Protein AF-A0A358XT37-F1 (afdb_monomer)

Foldseek 3Di:
DPPPLVPDPVSVVQVPDPPHDDDPPCPQVDPVSVVVVVVVVVVVVVVVVVD

Sequence (51 aa):
KFPKLAGQSWYADLIRRDNVILSPHVAGWTFESYYKLSEVAADKIIAFLAS

Solvent-accessible surface area (backbone atoms only — not comparable to full-atom values): 3371 Å² total; per-residue (Å²): 127,79,77,63,58,88,78,37,77,64,49,66,52,49,73,72,36,91,91,52,87,87,74,90,82,53,93,64,79,44,76,69,46,53,49,53,54,50,50,58,50,48,53,54,51,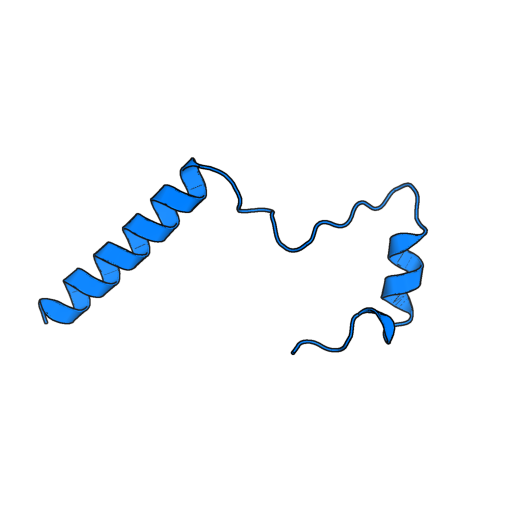51,55,63,74,74,108

Secondary structure (DSSP, 8-state):
----GGG-HHHHHHHT-TT----SS-TT-SHHHHHHHHHHHHHHHHHHH--

pLDDT: mean 92.36, std 10.08, range [49.16, 98.62]

Radius of gyration: 18.29 Å; Cα contacts (8 Å, |Δi|>4): 11; chains: 1; bounding box: 34×28×43 Å

Structure (mmCIF, N/CA/C/O backbone):
data_AF-A0A358XT37-F1
#
_entry.id   AF-A0A358XT37-F1
#
loop_
_atom_site.group_PDB
_atom_site.id
_atom_site.type_symbol
_atom_site.label_atom_id
_atom_site.label_alt_id
_atom_site.label_comp_id
_atom_site.label_asym_id
_atom_site.label_entity_id
_atom_site.label_seq_id
_atom_site.pdbx_PDB_ins_code
_atom_site.Cartn_x
_atom_site.Cartn_y
_atom_site.Cartn_z
_atom_site.occupancy
_atom_site.B_iso_or_equiv
_atom_site.auth_seq_id
_atom_site.auth_comp_id
_atom_site.auth_asym_id
_atom_site.auth_atom_id
_atom_site.pdbx_PDB_model_num
ATOM 1 N N . LYS A 1 1 ? 10.209 -15.887 4.980 1.00 49.16 1 LYS A N 1
ATOM 2 C CA . LYS A 1 1 ? 10.417 -14.587 4.288 1.00 49.16 1 LYS A CA 1
ATOM 3 C C . LYS A 1 1 ? 10.136 -14.845 2.814 1.00 49.16 1 LYS A C 1
ATOM 5 O O . LYS A 1 1 ? 10.583 -15.894 2.366 1.00 49.16 1 LYS A O 1
ATOM 10 N N . PHE A 1 2 ? 9.358 -13.997 2.128 1.00 53.62 2 PHE A N 1
ATOM 11 C CA . PHE A 1 2 ? 9.081 -14.076 0.678 1.00 53.62 2 PHE A CA 1
ATOM 12 C C . PHE A 1 2 ? 10.304 -14.584 -0.109 1.00 53.62 2 PHE A C 1
ATOM 14 O O . PHE A 1 2 ? 11.423 -14.289 0.333 1.00 53.62 2 PHE A O 1
ATOM 21 N N . PRO A 1 3 ? 10.133 -15.351 -1.209 1.00 69.38 3 PRO A N 1
ATOM 22 C CA . PRO A 1 3 ? 11.265 -15.924 -1.939 1.00 69.38 3 PRO A CA 1
ATOM 23 C C . PRO A 1 3 ? 12.351 -14.864 -2.126 1.00 69.38 3 PRO A C 1
ATOM 25 O O . PRO A 1 3 ? 12.036 -13.716 -2.444 1.00 69.38 3 PRO A O 1
ATOM 28 N N . LYS A 1 4 ? 13.617 -15.220 -1.851 1.00 85.44 4 LYS A N 1
ATOM 29 C CA . LYS A 1 4 ? 14.740 -14.282 -1.989 1.00 85.44 4 LYS A CA 1
ATOM 30 C C . LYS A 1 4 ? 14.663 -13.704 -3.400 1.00 85.44 4 LYS A C 1
ATOM 32 O O . LYS A 1 4 ? 14.868 -14.446 -4.354 1.00 85.44 4 LYS A O 1
ATOM 37 N N . LEU A 1 5 ? 14.348 -12.413 -3.520 1.00 85.12 5 LEU A N 1
ATOM 38 C CA . LEU A 1 5 ? 14.117 -11.749 -4.809 1.00 85.12 5 LEU A CA 1
ATOM 39 C C . LEU A 1 5 ? 15.297 -11.964 -5.771 1.00 85.12 5 LEU A C 1
ATOM 41 O O . LEU A 1 5 ? 15.099 -12.183 -6.957 1.00 85.12 5 LEU A O 1
ATOM 45 N N . ALA A 1 6 ? 16.517 -12.039 -5.231 1.00 80.12 6 ALA A N 1
ATOM 46 C CA . ALA A 1 6 ? 17.737 -12.355 -5.974 1.00 80.12 6 ALA A CA 1
ATOM 47 C C . ALA A 1 6 ? 17.731 -13.722 -6.694 1.00 80.12 6 ALA A C 1
ATOM 49 O O . ALA A 1 6 ? 18.480 -1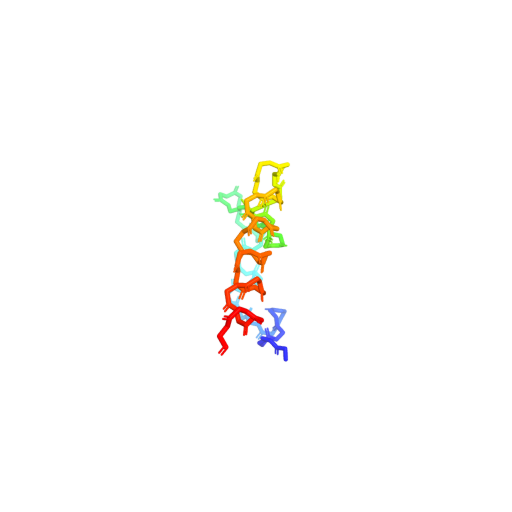3.903 -7.645 1.00 80.12 6 ALA A O 1
ATOM 50 N N . GLY A 1 7 ? 16.915 -14.685 -6.256 1.00 86.25 7 GLY A N 1
ATOM 51 C CA . GLY A 1 7 ? 16.774 -15.997 -6.900 1.00 86.25 7 GLY A CA 1
ATOM 52 C C . GLY A 1 7 ? 15.739 -16.028 -8.025 1.00 86.25 7 GLY A C 1
ATOM 53 O O . GLY A 1 7 ? 15.502 -17.084 -8.602 1.00 86.25 7 GLY A O 1
ATOM 54 N N . GLN A 1 8 ? 15.085 -14.903 -8.311 1.00 90.06 8 GLN A N 1
ATOM 55 C CA . GLN A 1 8 ? 14.055 -14.802 -9.333 1.00 90.06 8 GLN A CA 1
ATOM 56 C C . GLN A 1 8 ? 14.641 -14.193 -10.609 1.00 90.06 8 GLN A C 1
ATOM 58 O O . GLN A 1 8 ? 15.144 -13.070 -10.590 1.00 90.06 8 GLN A O 1
ATOM 63 N N . SER A 1 9 ? 14.545 -14.908 -11.733 1.00 88.88 9 SER A N 1
ATOM 64 C CA . SER A 1 9 ? 15.094 -14.467 -13.027 1.00 88.88 9 SER A CA 1
ATOM 65 C C .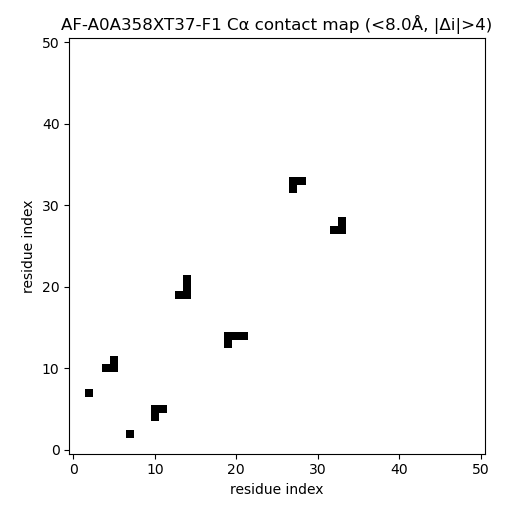 SER A 1 9 ? 14.531 -13.116 -13.486 1.00 88.88 9 SER A C 1
ATOM 67 O O . SER A 1 9 ? 15.263 -12.293 -14.033 1.00 88.88 9 SER A O 1
ATOM 69 N N . TRP A 1 10 ? 13.254 -12.854 -13.198 1.00 92.81 10 TRP A N 1
ATOM 70 C CA . TRP A 1 10 ? 12.579 -11.600 -13.531 1.00 92.81 10 TRP A CA 1
ATOM 71 C C . TRP A 1 10 ? 13.066 -10.408 -12.698 1.00 92.81 10 TRP A C 1
ATOM 73 O O . TRP A 1 10 ? 13.021 -9.278 -13.171 1.00 92.81 10 TRP A O 1
ATOM 83 N N . TYR A 1 11 ? 13.548 -10.620 -11.471 1.00 93.31 11 TYR A N 1
ATOM 84 C CA . TYR A 1 11 ? 13.914 -9.514 -10.582 1.00 93.31 11 TYR A CA 1
ATOM 85 C C . TYR A 1 11 ? 15.171 -8.796 -11.076 1.00 93.31 11 TYR A C 1
ATOM 87 O O . TYR A 1 11 ? 15.200 -7.570 -11.160 1.00 93.31 11 TYR A O 1
ATOM 95 N N . ALA A 1 12 ? 16.182 -9.569 -11.481 1.00 91.12 12 ALA A N 1
ATOM 96 C CA . ALA A 1 12 ? 17.391 -9.031 -12.096 1.00 91.12 12 ALA A CA 1
ATOM 97 C C . ALA A 1 12 ? 17.097 -8.320 -13.425 1.00 91.12 12 ALA A C 1
ATOM 99 O O . ALA A 1 12 ? 17.780 -7.358 -13.765 1.00 91.12 12 ALA A O 1
ATOM 100 N N . ASP A 1 13 ? 16.090 -8.782 -14.170 1.00 94.81 13 ASP A N 1
ATOM 101 C CA . ASP A 1 13 ? 15.654 -8.122 -15.396 1.00 94.81 13 ASP A CA 1
ATOM 102 C C . ASP A 1 13 ? 15.018 -6.756 -15.121 1.00 94.81 13 ASP A C 1
ATOM 104 O O . ASP A 1 13 ? 15.429 -5.766 -15.718 1.00 94.81 13 ASP A O 1
ATOM 108 N N . LEU A 1 14 ? 14.092 -6.675 -14.161 1.00 95.00 14 LEU A N 1
ATOM 109 C CA . LEU A 1 14 ? 13.434 -5.419 -13.789 1.00 95.00 14 LEU A CA 1
ATOM 110 C C . LEU A 1 14 ? 14.415 -4.357 -13.281 1.00 95.00 14 LEU A C 1
ATOM 112 O O . LEU A 1 14 ? 14.258 -3.192 -13.626 1.00 95.00 14 LEU A O 1
ATOM 116 N N . ILE A 1 15 ? 15.436 -4.744 -12.507 1.00 93.50 15 ILE A N 1
ATOM 117 C CA . ILE A 1 15 ? 16.453 -3.810 -11.984 1.00 93.50 15 ILE A CA 1
ATOM 118 C C . ILE A 1 15 ? 17.240 -3.117 -13.107 1.00 93.50 15 ILE A C 1
ATOM 120 O O . ILE A 1 15 ? 17.689 -1.991 -12.925 1.00 93.50 15 ILE A O 1
ATOM 124 N N . ARG A 1 16 ? 17.439 -3.778 -14.253 1.00 94.69 16 ARG A N 1
ATOM 125 C CA . ARG A 1 16 ? 18.262 -3.255 -15.358 1.00 94.69 16 ARG A CA 1
ATOM 126 C C . ARG A 1 16 ? 17.506 -2.344 -16.326 1.00 94.69 16 ARG A C 1
ATOM 128 O O . ARG A 1 16 ? 18.119 -1.839 -17.259 1.00 94.69 16 ARG A O 1
ATOM 135 N N . ARG A 1 17 ? 16.189 -2.197 -16.182 1.00 97.31 17 ARG A N 1
ATOM 136 C CA . ARG A 1 17 ? 15.362 -1.446 -17.131 1.00 97.31 17 ARG A CA 1
ATOM 137 C C . ARG A 1 17 ? 15.314 0.033 -16.751 1.00 97.31 17 ARG A C 1
ATOM 139 O O . ARG A 1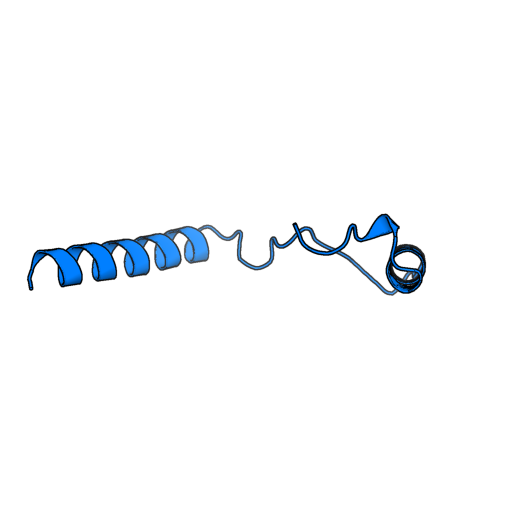 17 ? 14.846 0.365 -15.669 1.00 97.31 17 ARG A O 1
ATOM 146 N N . ASP A 1 18 ? 15.681 0.912 -17.681 1.00 97.81 18 ASP A N 1
ATOM 147 C CA . ASP A 1 18 ? 15.684 2.371 -17.462 1.00 97.81 18 ASP A CA 1
ATOM 148 C C . ASP A 1 18 ? 14.290 2.955 -17.176 1.00 97.81 18 ASP A C 1
ATOM 150 O O . ASP A 1 18 ? 14.154 4.010 -16.563 1.00 97.81 18 ASP A O 1
ATOM 154 N N . ASN A 1 19 ? 13.232 2.265 -17.609 1.00 97.94 19 ASN A N 1
ATOM 155 C CA . ASN A 1 19 ? 11.844 2.659 -17.378 1.00 97.94 19 ASN A CA 1
ATOM 156 C C . ASN A 1 19 ? 11.223 2.022 -16.121 1.00 97.94 19 ASN A C 1
ATOM 158 O O . ASN A 1 19 ? 10.000 2.034 -15.974 1.00 97.94 19 ASN A O 1
ATOM 162 N N . VAL A 1 20 ? 12.035 1.441 -15.233 1.00 97.25 20 VAL A N 1
ATOM 163 C CA . VAL A 1 20 ? 11.579 0.804 -13.993 1.00 97.25 20 VAL A CA 1
ATOM 164 C C . VAL A 1 20 ? 12.267 1.436 -12.787 1.00 97.25 20 VAL A C 1
ATOM 166 O O . VAL A 1 20 ? 13.487 1.525 -12.718 1.00 97.25 20 VAL A O 1
ATOM 169 N N . ILE A 1 21 ? 11.468 1.818 -11.787 1.00 95.56 21 ILE A N 1
ATOM 170 C CA . ILE A 1 21 ? 11.948 2.271 -10.477 1.00 95.56 21 ILE A CA 1
ATOM 171 C C . ILE A 1 21 ? 11.354 1.357 -9.405 1.00 95.56 21 ILE A C 1
ATOM 173 O O . ILE A 1 21 ? 10.140 1.170 -9.332 1.00 95.56 21 ILE A O 1
ATOM 177 N N . LEU A 1 22 ? 12.216 0.794 -8.559 1.00 93.50 22 LEU A N 1
ATOM 178 C CA . LEU A 1 22 ? 11.832 -0.056 -7.433 1.00 93.50 22 LEU A CA 1
ATOM 179 C C . LEU A 1 22 ? 11.993 0.719 -6.124 1.00 93.50 22 LEU A C 1
ATOM 181 O O . LEU A 1 22 ? 12.953 1.464 -5.950 1.00 93.50 22 LEU A O 1
ATOM 185 N N . SER A 1 23 ? 11.079 0.509 -5.178 1.00 94.00 23 SER A N 1
ATOM 186 C CA . SER A 1 23 ? 11.178 1.073 -3.831 1.00 94.00 23 SER A CA 1
ATOM 187 C C . SER A 1 23 ? 10.898 -0.009 -2.780 1.00 94.00 23 SER A C 1
ATOM 189 O O . SER A 1 23 ? 10.071 -0.896 -3.020 1.00 94.00 23 SER A O 1
ATOM 191 N N . PRO A 1 24 ? 11.581 0.004 -1.621 1.00 91.38 24 PRO A N 1
ATOM 192 C CA . PRO A 1 24 ? 11.479 -1.068 -0.633 1.00 91.38 24 PRO A CA 1
ATOM 193 C C . PRO A 1 24 ? 10.214 -0.937 0.235 1.00 91.38 24 PRO A C 1
ATOM 195 O O . PRO A 1 24 ? 10.303 -0.700 1.433 1.00 91.38 24 PRO A O 1
ATOM 198 N N . HIS A 1 25 ? 9.029 -1.101 -0.367 1.00 90.88 25 HIS A N 1
ATOM 199 C CA . HIS A 1 25 ? 7.722 -1.040 0.311 1.00 90.88 25 HIS A CA 1
ATOM 200 C C . HIS A 1 25 ? 7.532 0.239 1.157 1.00 90.88 25 HIS A C 1
ATOM 202 O O . HIS A 1 25 ? 7.147 0.200 2.325 1.00 90.88 25 HIS A O 1
ATOM 208 N N . VAL A 1 26 ? 7.811 1.390 0.542 1.00 94.56 26 VAL A N 1
ATOM 209 C CA . VAL A 1 26 ? 7.768 2.715 1.196 1.00 94.56 26 VAL A CA 1
ATOM 210 C C . VAL A 1 26 ? 6.585 3.574 0.748 1.00 94.56 26 VAL A C 1
ATOM 212 O O . VAL A 1 26 ? 6.485 4.732 1.134 1.00 94.56 26 VAL A O 1
ATOM 215 N N . ALA A 1 27 ? 5.665 3.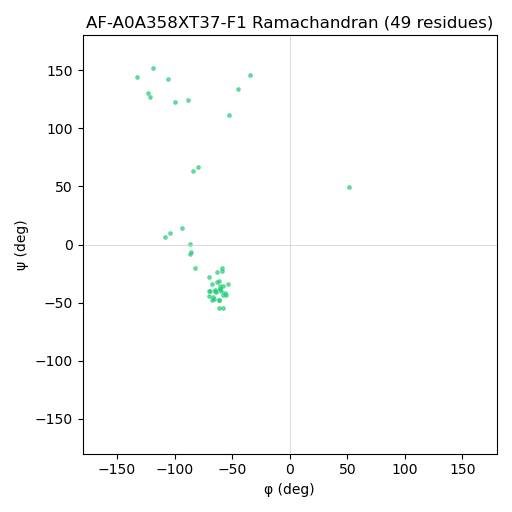022 -0.051 1.00 92.06 27 ALA A N 1
ATOM 216 C CA . ALA A 1 27 ? 4.546 3.772 -0.633 1.00 92.06 27 ALA A CA 1
ATOM 217 C C . ALA A 1 27 ? 3.624 4.438 0.414 1.00 92.06 27 ALA A C 1
ATOM 21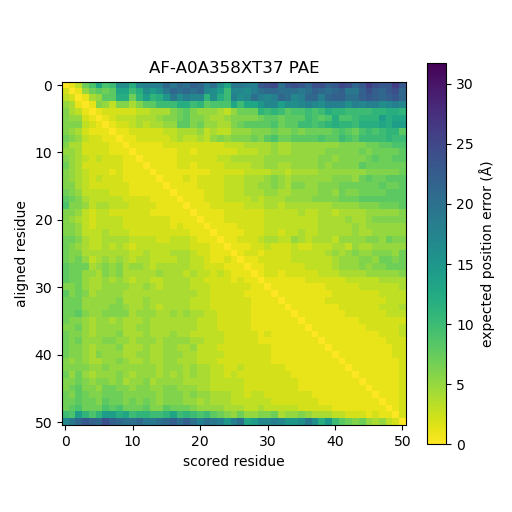9 O O . ALA A 1 27 ? 2.912 5.380 0.088 1.00 92.06 27 ALA A O 1
ATOM 220 N N . GLY A 1 28 ? 3.653 3.971 1.668 1.00 92.69 28 GLY A N 1
ATOM 221 C CA . GLY A 1 28 ? 2.900 4.541 2.790 1.00 92.69 28 GLY A CA 1
ATOM 222 C C . GLY A 1 28 ? 3.731 5.370 3.775 1.00 92.69 28 GLY A C 1
ATOM 223 O O . GLY A 1 28 ? 3.231 5.686 4.848 1.00 92.69 28 GLY A O 1
ATOM 224 N N . TRP A 1 29 ? 4.995 5.692 3.484 1.00 95.19 29 TRP A N 1
ATOM 225 C CA . TRP A 1 29 ? 5.875 6.423 4.411 1.00 95.19 29 TRP A CA 1
ATOM 226 C C . TRP A 1 29 ? 5.666 7.938 4.314 1.00 95.19 29 TRP A C 1
ATOM 228 O O . TRP A 1 29 ? 6.558 8.692 3.935 1.00 95.19 29 TRP A O 1
ATOM 238 N N . THR A 1 30 ? 4.460 8.381 4.659 1.00 96.75 30 THR A N 1
ATOM 239 C CA . THR A 1 30 ? 4.103 9.800 4.803 1.00 96.75 30 THR A CA 1
ATOM 240 C C . THR A 1 30 ? 3.677 10.068 6.236 1.00 96.75 30 THR A C 1
ATOM 242 O O . THR A 1 30 ? 3.164 9.168 6.906 1.00 96.75 30 THR A O 1
ATOM 245 N N . PHE A 1 31 ? 3.871 11.297 6.713 1.00 97.44 31 PHE A N 1
ATOM 246 C CA . PHE A 1 31 ? 3.473 11.687 8.067 1.00 97.44 31 PHE A CA 1
ATOM 247 C C . PHE A 1 31 ? 1.978 11.419 8.310 1.00 97.44 31 PHE A C 1
ATOM 249 O O . PHE A 1 31 ? 1.589 10.837 9.322 1.00 97.44 31 PHE A O 1
ATOM 2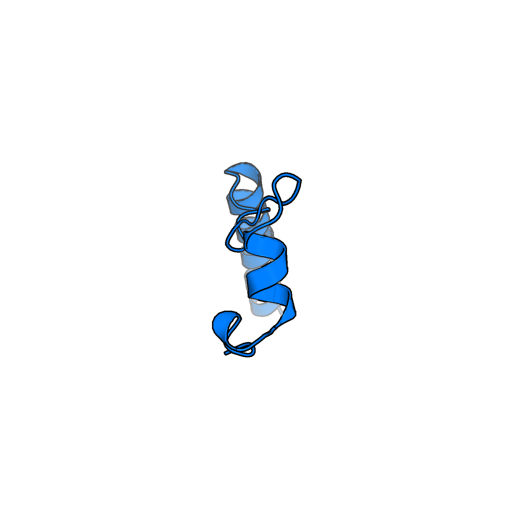56 N N . GLU A 1 32 ? 1.149 11.734 7.318 1.00 98.06 32 GLU A N 1
ATOM 257 C CA . GLU A 1 32 ? -0.294 11.524 7.324 1.00 98.06 32 GLU A CA 1
ATOM 258 C C . GLU A 1 32 ? -0.657 10.037 7.392 1.00 98.06 32 GLU A C 1
ATOM 260 O O . GLU A 1 32 ? -1.585 9.659 8.106 1.00 98.06 32 GLU A O 1
ATOM 265 N N . SER A 1 33 ? 0.062 9.176 6.664 1.00 97.38 33 SER A N 1
ATOM 266 C CA . SER A 1 33 ? -0.182 7.729 6.702 1.00 97.38 33 SER A CA 1
ATOM 267 C C . SER A 1 33 ? 0.240 7.119 8.033 1.00 97.38 33 SER A C 1
ATOM 269 O O . SER A 1 33 ? -0.495 6.294 8.570 1.00 97.38 33 SER A O 1
ATOM 271 N N . TYR A 1 34 ? 1.371 7.545 8.607 1.00 96.69 34 TYR A N 1
ATOM 272 C CA . TYR 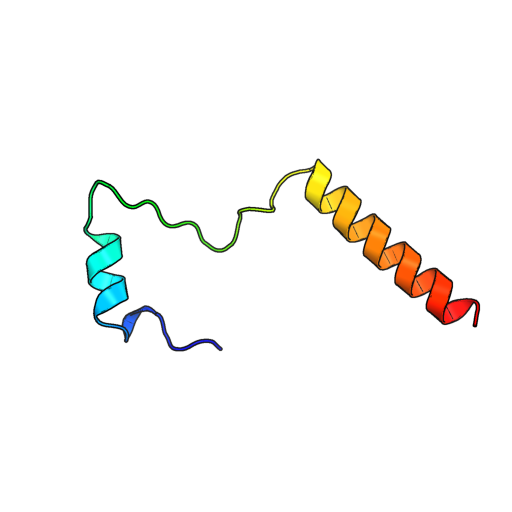A 1 34 ? 1.782 7.108 9.945 1.00 96.69 34 TYR A CA 1
ATOM 273 C C . TYR A 1 34 ? 0.728 7.451 11.001 1.00 96.69 34 TYR A C 1
ATOM 275 O O . TYR A 1 34 ? 0.388 6.596 11.823 1.00 96.69 34 TYR A O 1
ATOM 283 N N . TYR A 1 35 ? 0.169 8.662 10.945 1.00 98.19 35 TYR A N 1
ATOM 284 C CA . TYR A 1 35 ? -0.905 9.080 11.843 1.00 98.19 35 TYR A CA 1
ATOM 285 C C . TYR A 1 35 ? -2.158 8.209 11.682 1.00 98.19 35 TYR A C 1
ATOM 287 O O . TYR A 1 35 ? -2.592 7.582 12.645 1.00 98.19 35 TYR A O 1
ATOM 295 N N . LYS A 1 36 ? -2.686 8.083 10.457 1.00 98.00 36 LYS A N 1
ATOM 296 C CA . LYS A 1 36 ? -3.911 7.310 10.170 1.00 98.00 36 LYS A CA 1
ATOM 297 C C . LYS A 1 36 ? -3.786 5.831 10.528 1.00 98.00 36 LYS A C 1
ATOM 299 O O . LYS A 1 36 ? -4.731 5.223 11.019 1.00 98.00 36 LYS A O 1
ATOM 304 N N . LEU A 1 37 ? -2.620 5.231 10.288 1.00 97.62 37 LEU A N 1
ATOM 305 C CA . LEU A 1 37 ? -2.368 3.843 10.679 1.00 97.62 37 LEU A CA 1
ATOM 306 C C . LEU A 1 37 ? -2.389 3.678 12.202 1.00 97.62 37 LEU A C 1
ATOM 308 O O . LEU A 1 37 ? -2.921 2.687 12.699 1.00 97.62 37 LEU A O 1
ATOM 312 N N . SER A 1 38 ? -1.830 4.647 12.928 1.00 97.81 38 SER A N 1
ATOM 313 C CA . SER A 1 38 ? -1.810 4.643 14.393 1.00 97.81 38 SER A CA 1
ATOM 314 C C . SER A 1 38 ? -3.209 4.856 14.978 1.00 97.81 38 SER A C 1
ATOM 316 O O . SER A 1 38 ? -3.576 4.162 15.921 1.00 97.81 38 SER A O 1
ATOM 318 N N . GLU A 1 39 ? -4.003 5.749 14.384 1.00 98.44 39 GLU A N 1
ATOM 319 C CA . GLU A 1 39 ? -5.411 5.993 14.729 1.00 98.44 39 GLU A CA 1
ATOM 320 C C . GLU A 1 39 ? -6.248 4.712 14.595 1.00 98.44 39 GLU A C 1
ATOM 322 O O . GLU A 1 39 ? -6.805 4.233 15.580 1.00 98.44 39 GLU A O 1
ATOM 327 N N . VAL A 1 40 ? -6.225 4.061 13.425 1.00 98.31 40 VAL A N 1
ATOM 328 C CA . VAL A 1 40 ? -6.964 2.803 13.200 1.00 98.31 40 VAL A CA 1
ATOM 329 C C . VAL A 1 40 ? -6.501 1.688 14.145 1.00 98.31 40 VAL A C 1
ATOM 331 O O . VAL A 1 40 ? -7.303 0.848 14.559 1.00 98.31 40 VAL A O 1
ATOM 334 N N . ALA A 1 41 ? -5.207 1.629 14.473 1.00 98.44 41 ALA A N 1
ATOM 335 C CA . ALA A 1 41 ? -4.693 0.659 15.435 1.00 98.44 41 ALA A CA 1
ATOM 336 C C . ALA A 1 41 ? -5.226 0.927 16.852 1.00 98.44 41 ALA A C 1
ATOM 338 O O . ALA A 1 41 ? -5.664 -0.013 17.517 1.00 98.44 41 ALA A O 1
ATOM 339 N N . ALA A 1 42 ? -5.224 2.188 17.291 1.00 98.56 42 ALA A N 1
ATOM 340 C CA . ALA A 1 42 ? -5.758 2.596 18.585 1.00 98.56 42 ALA A CA 1
ATOM 341 C C . ALA A 1 42 ? -7.258 2.291 18.695 1.00 98.56 42 ALA A C 1
ATOM 343 O O . ALA A 1 42 ? -7.667 1.641 19.656 1.00 98.56 42 ALA A O 1
ATOM 344 N N . ASP A 1 43 ? -8.051 2.653 17.683 1.00 98.62 43 ASP A N 1
ATOM 345 C CA . ASP A 1 43 ? -9.496 2.396 17.647 1.00 98.62 43 ASP A CA 1
ATOM 346 C C . ASP A 1 43 ? -9.819 0.911 17.824 1.00 98.62 43 ASP A C 1
ATOM 348 O O . ASP A 1 43 ? -10.700 0.540 18.600 1.00 98.62 43 ASP A O 1
ATOM 352 N N . LYS A 1 44 ? -9.069 0.032 17.148 1.00 98.44 44 LYS A N 1
ATOM 353 C CA . LYS A 1 44 ? -9.247 -1.422 17.266 1.00 98.44 44 LYS A CA 1
ATOM 354 C C . LYS A 1 44 ? -8.919 -1.942 18.660 1.00 98.44 44 LYS A C 1
ATOM 356 O O . LYS A 1 44 ? -9.622 -2.819 19.154 1.00 98.44 44 LYS A O 1
ATOM 361 N N . ILE A 1 45 ? -7.859 -1.424 19.282 1.00 98.62 45 ILE A N 1
ATOM 362 C CA . ILE A 1 45 ? -7.472 -1.802 20.646 1.00 98.62 45 ILE A CA 1
ATOM 363 C C . ILE A 1 45 ? -8.548 -1.351 21.638 1.00 98.62 45 ILE A C 1
ATOM 365 O O . ILE A 1 45 ? -8.972 -2.145 22.472 1.00 98.62 45 ILE A O 1
ATOM 369 N N . ILE A 1 46 ? -9.021 -0.108 21.525 1.00 98.62 46 ILE A N 1
ATOM 370 C CA . ILE A 1 46 ? -10.068 0.443 22.394 1.00 98.62 46 ILE A CA 1
ATOM 371 C C . ILE A 1 46 ? -11.357 -0.369 22.250 1.00 98.62 46 ILE A C 1
ATOM 373 O O . ILE A 1 46 ? -11.922 -0.792 23.255 1.00 98.62 46 ILE A O 1
ATOM 377 N N . ALA A 1 47 ? -1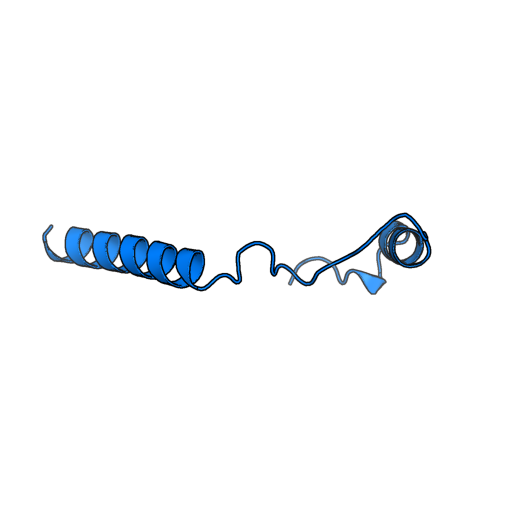1.791 -0.641 21.017 1.00 98.50 47 ALA A N 1
ATOM 378 C CA . ALA A 1 47 ? -12.990 -1.432 20.754 1.00 98.50 47 ALA A CA 1
ATOM 379 C C . ALA A 1 47 ? -12.895 -2.853 21.331 1.00 98.50 47 ALA A C 1
ATOM 381 O O . ALA A 1 47 ? -13.870 -3.344 21.889 1.00 98.50 47 ALA A O 1
ATOM 382 N N . PHE A 1 48 ? -11.725 -3.495 21.235 1.00 98.31 48 PHE A N 1
ATOM 383 C CA . PHE A 1 48 ? -11.491 -4.826 21.800 1.00 98.31 48 PHE A CA 1
ATOM 384 C C . PHE A 1 48 ? -11.508 -4.844 23.336 1.00 98.31 48 PHE A C 1
ATOM 386 O O . PHE A 1 48 ? -11.929 -5.826 23.929 1.00 98.31 48 PHE A O 1
ATOM 393 N N . LEU A 1 49 ? -11.039 -3.780 23.993 1.00 98.31 49 LEU A N 1
ATOM 394 C CA . LEU A 1 49 ? -11.027 -3.694 25.459 1.00 98.31 49 LEU A CA 1
ATOM 395 C C . LEU A 1 49 ? -12.373 -3.251 26.052 1.00 98.31 49 LEU A C 1
ATOM 397 O O . LEU A 1 49 ? -12.606 -3.452 27.241 1.00 98.31 49 LEU A O 1
ATOM 401 N N . ALA A 1 50 ? -13.227 -2.614 25.249 1.00 95.81 50 ALA A N 1
ATOM 402 C CA . ALA A 1 50 ? -14.559 -2.171 25.651 1.00 95.81 50 ALA A CA 1
ATOM 403 C C . ALA A 1 50 ? -15.648 -3.251 25.485 1.00 95.81 50 ALA A C 1
ATOM 405 O O . ALA A 1 50 ? -16.780 -3.024 25.917 1.00 95.81 50 ALA A O 1
ATOM 406 N N . SER A 1 51 ? -15.324 -4.385 24.848 1.00 79.88 51 SER A N 1
ATOM 407 C CA . SER A 1 51 ? -16.181 -5.577 24.736 1.00 79.88 51 SER A CA 1
ATOM 408 C C . SER A 1 51 ? -15.949 -6.555 25.878 1.00 79.88 51 SER A C 1
ATOM 410 O O . SER A 1 51 ? -16.946 -7.141 26.351 1.00 79.88 51 SER A O 1
#

Mean predicted aligned error: 4.89 Å